Protein AF-A0A9W9KS78-F1 (afdb_monomer_lite)

Sequence (116 aa):
MSEMPSSPCTHSSIRYTSSSHARAVGFKRPGKPERLTAANTKGASSREKPSLDDSPMIFPPPLIIPNDDLAIDPEYPTQSFQEWLDEEERNPVTEKRRNVYVVPPPLFDDQVSFME

Foldseek 3Di:
DDDPDPPPDPDPDDDLAEEPLCVVLPADDDDPVVLLVLADEDPPPVPDSPPPPPPSVVVGDDHDDPPDPCSVPVPPDDHGPHNVQPDPPDDHCDPVNPDDDDDPPDDDDPPPPDDD

Radius of gyration: 19.13 Å; chains: 1; bounding box: 44×37×42 Å

Organism: NCBI:txid116970

InterPro domains:
  IPR012962 Peptidase M54, archaemetzincin [PTHR15910] (24-111)

Secondary structure (DSSP, 8-state):
------PPP--S----SPPHHHHHTT--PPPHHHHHHHTPPTT--TT--------TTTSPPP---TTSHHHH-TTPPPPPHHHHHS-TTSPP--STT-PPP-PPPPPPPTT-----

Structure (mmCIF, N/CA/C/O backbone):
data_AF-A0A9W9KS78-F1
#
_entry.id   AF-A0A9W9KS78-F1
#
loop_
_atom_site.group_PDB
_atom_site.id
_atom_site.type_symbol
_atom_site.label_atom_id
_atom_site.label_alt_id
_atom_site.label_comp_id
_atom_site.label_asym_id
_atom_site.label_entity_id
_atom_site.label_seq_id
_atom_site.pdbx_PDB_ins_code
_atom_site.Cartn_x
_atom_site.Cartn_y
_atom_site.Cartn_z
_atom_site.occupancy
_atom_site.B_iso_or_equiv
_atom_site.auth_seq_id
_atom_site.auth_comp_id
_atom_site.auth_asym_id
_atom_site.auth_atom_id
_atom_site.pdbx_PDB_model_num
ATOM 1 N N . MET A 1 1 ? -29.267 -25.391 -2.927 1.00 42.53 1 MET A N 1
ATOM 2 C CA . MET A 1 1 ? -28.572 -24.096 -3.044 1.00 42.53 1 MET A CA 1
ATOM 3 C C . MET A 1 1 ? -27.295 -24.400 -3.792 1.00 42.53 1 MET A C 1
ATOM 5 O O . MET A 1 1 ? -26.432 -25.049 -3.221 1.00 42.53 1 MET A O 1
ATOM 9 N N . SER A 1 2 ? -27.275 -24.138 -5.095 1.00 43.94 2 SER A N 1
ATOM 10 C CA . SER A 1 2 ? -26.205 -24.611 -5.974 1.00 43.94 2 SER A CA 1
ATOM 11 C C . SER A 1 2 ? -25.117 -23.548 -6.038 1.00 43.94 2 SER A C 1
ATOM 13 O O . SER A 1 2 ? -25.360 -22.453 -6.532 1.00 43.94 2 SER A O 1
ATOM 15 N N . GLU A 1 3 ? -23.943 -23.860 -5.496 1.00 48.69 3 GLU A N 1
ATOM 16 C CA . GLU A 1 3 ? -22.721 -23.084 -5.700 1.00 48.69 3 GLU A CA 1
ATOM 17 C C . GLU A 1 3 ? -22.458 -23.001 -7.210 1.00 48.69 3 GLU A C 1
ATOM 19 O O . GLU A 1 3 ? -22.298 -24.034 -7.863 1.00 48.69 3 GLU A O 1
ATOM 24 N N . MET A 1 4 ? -22.446 -21.800 -7.796 1.00 54.69 4 MET A N 1
ATOM 25 C CA . MET A 1 4 ? -21.918 -21.653 -9.151 1.00 54.69 4 MET A CA 1
ATOM 26 C C . MET A 1 4 ? -20.402 -21.851 -9.075 1.00 54.69 4 MET A C 1
ATOM 28 O O . MET A 1 4 ? -19.732 -21.103 -8.359 1.00 54.69 4 MET A O 1
ATOM 32 N N . PRO A 1 5 ? -19.841 -22.866 -9.753 1.00 48.31 5 PRO A N 1
ATOM 33 C CA . PRO A 1 5 ? -18.423 -23.151 -9.650 1.00 48.31 5 PRO A CA 1
ATOM 34 C C . PRO A 1 5 ? -17.648 -21.991 -10.272 1.00 48.31 5 PRO A C 1
ATOM 36 O O . PRO A 1 5 ? -17.715 -21.770 -11.481 1.00 48.31 5 PRO A O 1
ATOM 39 N N . SER A 1 6 ? -16.884 -21.256 -9.460 1.00 64.75 6 SER A N 1
ATOM 40 C CA . SER A 1 6 ? -15.852 -20.376 -9.996 1.00 64.75 6 SER A CA 1
ATOM 41 C C . SER A 1 6 ? -14.900 -21.261 -10.794 1.00 64.75 6 SER A C 1
ATOM 43 O O . SER A 1 6 ? -14.245 -22.131 -10.211 1.00 64.75 6 SER A O 1
ATOM 45 N N . SER A 1 7 ? -14.843 -21.098 -12.117 1.00 70.69 7 SER A N 1
ATOM 46 C CA . SER A 1 7 ? -13.853 -21.812 -12.919 1.00 70.69 7 SER A CA 1
ATOM 47 C C . SER A 1 7 ? -12.474 -21.473 -12.347 1.00 70.69 7 SER A C 1
ATOM 49 O O . SER A 1 7 ? -12.132 -20.285 -12.300 1.00 70.69 7 SER A O 1
ATOM 51 N N . PRO A 1 8 ? -11.701 -22.461 -11.861 1.00 72.31 8 PRO A N 1
ATOM 52 C CA . PRO A 1 8 ? -10.400 -22.178 -11.286 1.00 72.31 8 PRO A CA 1
ATOM 53 C C . PRO A 1 8 ? -9.557 -21.505 -12.362 1.00 72.31 8 PRO A C 1
ATOM 55 O O . PRO A 1 8 ? -9.544 -21.941 -13.517 1.00 72.31 8 PRO A O 1
ATOM 58 N N . CYS A 1 9 ? -8.881 -20.415 -12.006 1.00 69.50 9 CYS A N 1
ATOM 59 C CA . CYS A 1 9 ? -8.016 -19.744 -12.961 1.00 69.50 9 CYS A CA 1
ATOM 60 C C . CYS A 1 9 ? -6.976 -20.762 -13.470 1.00 69.50 9 CYS A C 1
ATOM 62 O O . CYS A 1 9 ? -6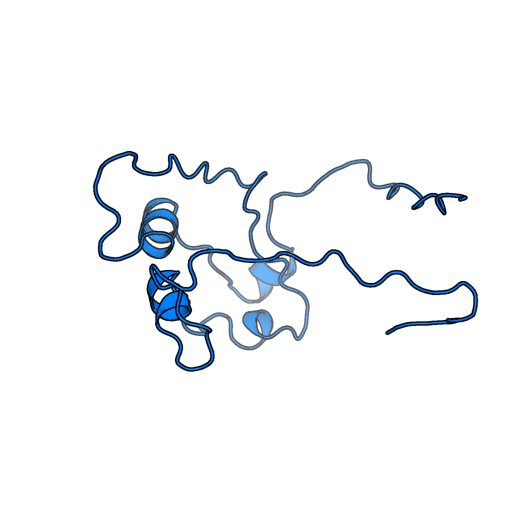.349 -21.462 -12.676 1.00 69.50 9 CYS A O 1
ATOM 64 N N . THR A 1 10 ? -6.797 -20.881 -14.787 1.00 82.69 10 THR A N 1
ATOM 65 C CA . THR A 1 10 ? -5.936 -21.912 -15.403 1.00 82.69 10 THR A CA 1
ATOM 66 C C . THR A 1 10 ? -4.445 -21.574 -15.319 1.00 82.69 10 THR A C 1
ATOM 68 O O . THR A 1 10 ? -3.625 -22.119 -16.058 1.00 82.69 10 THR A O 1
ATOM 71 N N . HIS A 1 11 ? -4.076 -20.631 -14.456 1.00 83.00 11 HIS A N 1
ATOM 72 C CA . HIS A 1 11 ? -2.704 -20.191 -14.294 1.00 83.00 11 HIS A CA 1
ATOM 73 C C . HIS A 1 11 ? -1.921 -21.261 -13.531 1.00 83.00 11 HIS A C 1
ATOM 75 O O . HIS A 1 11 ? -2.214 -21.565 -12.379 1.00 83.00 11 HIS A O 1
ATOM 81 N N . SER A 1 12 ? -0.884 -21.809 -14.161 1.00 85.69 12 SER A N 1
ATOM 82 C CA . SER A 1 12 ? -0.002 -22.813 -13.554 1.00 85.69 12 SER A CA 1
ATOM 83 C C . SER A 1 12 ? 1.020 -22.220 -12.577 1.00 85.69 12 SER A C 1
ATOM 85 O O . SER A 1 12 ? 1.788 -22.956 -11.962 1.00 85.69 12 SER A O 1
ATOM 87 N N . SER A 1 13 ? 1.082 -20.891 -12.467 1.00 82.38 13 SER A N 1
ATOM 88 C CA . SER A 1 13 ? 2.063 -20.180 -11.649 1.00 82.38 13 SER A CA 1
ATOM 89 C C . SER A 1 13 ? 1.444 -18.967 -10.971 1.00 82.38 13 SER A C 1
ATOM 91 O O . SER A 1 13 ? 0.802 -18.151 -11.635 1.00 82.38 13 SER A O 1
ATOM 93 N N . ILE A 1 14 ? 1.729 -18.803 -9.682 1.00 82.31 14 ILE A N 1
ATOM 94 C CA . ILE A 1 14 ? 1.413 -17.596 -8.916 1.00 82.31 14 ILE A CA 1
ATOM 95 C C . ILE A 1 14 ? 2.625 -16.657 -8.971 1.00 82.31 14 ILE A C 1
ATOM 97 O O . ILE A 1 14 ? 3.770 -17.109 -8.902 1.00 82.31 14 ILE A O 1
ATOM 101 N N . ARG A 1 15 ? 2.390 -15.347 -9.114 1.00 80.00 15 ARG A N 1
ATOM 102 C CA . ARG A 1 15 ? 3.446 -14.324 -9.118 1.00 80.00 15 ARG A CA 1
ATOM 103 C C . ARG A 1 15 ? 3.359 -13.464 -7.864 1.00 80.00 15 ARG A C 1
ATOM 105 O O . ARG A 1 15 ? 2.318 -12.890 -7.580 1.00 80.00 15 ARG A O 1
ATOM 112 N N . TYR A 1 16 ? 4.489 -13.338 -7.175 1.00 84.56 16 TYR A N 1
ATOM 113 C CA . TYR A 1 16 ? 4.654 -12.509 -5.972 1.00 84.56 16 TYR A CA 1
ATOM 114 C C . TYR A 1 16 ? 5.569 -11.299 -6.214 1.00 84.56 16 TYR A C 1
ATOM 116 O O . TYR A 1 16 ? 6.027 -10.636 -5.285 1.00 84.56 16 TYR A O 1
ATOM 124 N N . THR A 1 17 ? 5.889 -11.040 -7.481 1.00 82.38 17 THR A N 1
ATOM 125 C CA . THR A 1 17 ? 6.683 -9.899 -7.938 1.00 82.38 17 THR A CA 1
ATOM 126 C C . THR A 1 17 ? 5.761 -8.845 -8.533 1.00 82.38 17 THR A C 1
ATOM 128 O O . THR A 1 17 ? 4.667 -9.171 -8.987 1.00 82.38 17 THR A O 1
ATOM 131 N N . SER A 1 18 ? 6.213 -7.590 -8.578 1.00 84.88 18 SER A N 1
ATOM 132 C CA . SER A 1 18 ? 5.432 -6.525 -9.215 1.00 84.88 18 SER A CA 1
ATOM 133 C C . SER A 1 18 ? 5.306 -6.767 -10.725 1.00 84.88 18 SER A C 1
ATOM 135 O O . SER A 1 18 ? 5.950 -7.663 -11.288 1.00 84.88 18 SER A O 1
ATOM 137 N N . SER A 1 19 ? 4.460 -5.978 -11.382 1.00 88.19 19 SER A N 1
ATOM 138 C CA . SER A 1 19 ? 4.270 -6.050 -12.827 1.00 88.19 19 SER A CA 1
ATOM 139 C C . SER A 1 19 ? 5.550 -5.665 -13.581 1.00 88.19 19 SER A C 1
ATOM 141 O O . SER A 1 19 ? 6.440 -4.986 -13.064 1.00 88.19 19 SER A O 1
ATOM 143 N N . SER A 1 20 ? 5.639 -6.045 -14.856 1.00 88.06 20 SER A N 1
ATOM 144 C CA . SER A 1 20 ? 6.698 -5.541 -15.740 1.00 88.06 20 SER A CA 1
ATOM 145 C C . SER A 1 20 ? 6.617 -4.025 -15.935 1.00 88.06 20 SER A C 1
ATOM 147 O O . SER A 1 20 ? 7.644 -3.382 -16.147 1.00 88.06 20 SER A O 1
ATOM 149 N N . HIS A 1 21 ? 5.411 -3.456 -15.849 1.00 91.19 21 HIS A N 1
ATOM 150 C CA . HIS A 1 21 ? 5.177 -2.027 -16.016 1.00 91.19 21 HIS A CA 1
ATOM 151 C C . HIS A 1 21 ? 5.720 -1.208 -14.839 1.00 91.19 21 HI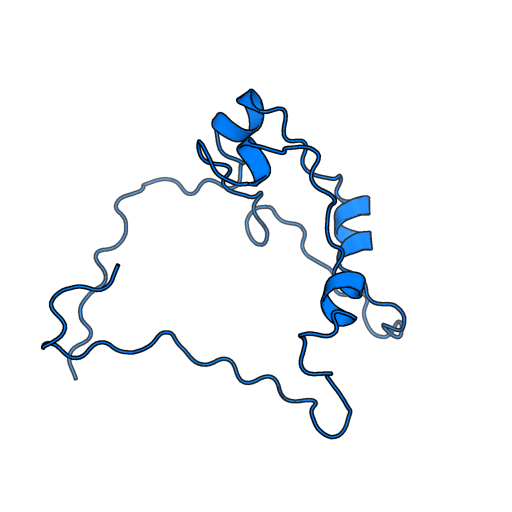S A C 1
ATOM 153 O O . HIS A 1 21 ? 6.297 -0.152 -15.072 1.00 91.19 21 HIS A O 1
ATOM 159 N N . ALA A 1 22 ? 5.681 -1.744 -13.613 1.00 89.12 22 ALA A N 1
ATOM 160 C CA . ALA A 1 22 ? 6.286 -1.118 -12.434 1.00 89.12 22 ALA A CA 1
ATOM 161 C C . ALA A 1 22 ? 7.757 -0.729 -12.664 1.00 89.12 22 ALA A C 1
ATOM 163 O O . ALA A 1 22 ? 8.206 0.341 -12.263 1.00 89.12 22 ALA A O 1
ATOM 164 N N . ARG A 1 23 ? 8.512 -1.579 -13.374 1.00 85.44 23 ARG A N 1
ATOM 165 C CA . ARG A 1 23 ? 9.905 -1.291 -13.738 1.00 85.44 23 ARG A CA 1
ATOM 166 C C . ARG A 1 23 ? 10.021 -0.163 -14.767 1.00 85.44 23 ARG A C 1
ATOM 168 O O . ARG A 1 23 ? 10.984 0.592 -14.705 1.00 85.44 23 ARG A O 1
ATOM 175 N N . ALA A 1 24 ? 9.085 -0.075 -15.712 1.00 89.69 24 ALA A N 1
ATOM 176 C CA . ALA A 1 24 ? 9.091 0.942 -16.762 1.00 89.69 24 ALA A CA 1
ATOM 177 C C . ALA A 1 24 ? 8.823 2.346 -16.203 1.00 89.69 24 ALA A C 1
ATOM 179 O O . ALA A 1 24 ? 9.462 3.297 -16.637 1.00 89.69 24 ALA A O 1
ATOM 180 N N . VAL A 1 25 ? 7.940 2.449 -15.207 1.00 90.81 25 VAL A N 1
ATOM 181 C CA . VAL A 1 25 ? 7.599 3.716 -14.534 1.00 90.81 25 VAL A CA 1
ATOM 182 C C . VAL A 1 25 ? 8.530 4.046 -13.362 1.00 90.81 25 VAL A C 1
ATOM 184 O O . VAL A 1 25 ? 8.371 5.060 -12.701 1.00 90.81 25 VAL A O 1
ATOM 187 N N . GLY A 1 26 ? 9.530 3.204 -13.088 1.00 88.06 26 GLY A N 1
ATOM 188 C CA . GLY A 1 26 ? 10.531 3.475 -12.055 1.00 88.06 26 GLY A CA 1
ATOM 189 C C . GLY A 1 26 ? 10.050 3.267 -10.616 1.00 88.06 26 GLY A C 1
ATOM 190 O O . GLY A 1 26 ? 10.733 3.715 -9.694 1.00 88.06 26 GLY A O 1
ATOM 191 N N . PHE A 1 27 ? 8.941 2.551 -10.404 1.00 87.06 27 PHE A N 1
ATOM 192 C CA . PHE A 1 27 ? 8.447 2.229 -9.066 1.00 87.06 27 PHE A CA 1
ATOM 193 C C . PHE A 1 27 ? 9.503 1.483 -8.243 1.00 87.06 27 PHE A C 1
ATOM 195 O O . PHE A 1 27 ? 10.098 0.491 -8.685 1.00 87.06 27 PHE A O 1
ATOM 202 N N . LYS A 1 28 ? 9.689 1.927 -6.998 1.00 85.75 28 LYS A N 1
ATOM 203 C CA . LYS A 1 28 ? 10.583 1.299 -6.024 1.00 85.75 28 LYS A CA 1
ATOM 204 C C . LYS A 1 28 ? 9.774 0.862 -4.817 1.00 85.75 28 LYS A C 1
ATOM 206 O O . LYS A 1 28 ? 9.219 1.683 -4.098 1.00 85.75 28 LYS A O 1
ATOM 211 N N . ARG A 1 29 ? 9.749 -0.446 -4.556 1.00 82.44 29 ARG A N 1
ATOM 212 C CA . ARG A 1 29 ? 9.136 -0.965 -3.331 1.00 82.44 29 ARG A CA 1
ATOM 213 C C . ARG A 1 29 ? 9.972 -0.510 -2.120 1.00 82.44 29 ARG A C 1
ATOM 215 O O . ARG A 1 29 ? 11.173 -0.798 -2.121 1.00 82.44 29 ARG A O 1
ATOM 222 N N . PRO A 1 30 ? 9.357 0.093 -1.082 1.00 86.19 30 PRO A N 1
ATOM 223 C CA . PRO A 1 30 ? 10.041 0.425 0.168 1.00 86.19 30 PRO A CA 1
ATOM 224 C C . PRO A 1 30 ? 10.732 -0.795 0.775 1.00 86.19 30 PRO A C 1
ATOM 226 O O . PRO A 1 30 ? 10.257 -1.920 0.604 1.00 86.19 30 PRO A O 1
ATOM 229 N N . GLY A 1 31 ? 11.833 -0.607 1.495 1.00 86.00 31 GLY A N 1
ATOM 230 C CA . GLY A 1 31 ? 12.575 -1.690 2.140 1.00 86.00 31 GLY A CA 1
ATOM 231 C C . GLY A 1 31 ? 11.769 -2.395 3.237 1.00 86.00 31 GLY A C 1
ATOM 232 O O . GLY A 1 31 ? 10.803 -1.856 3.769 1.00 86.00 31 GLY A O 1
ATOM 233 N N . LYS A 1 32 ? 12.175 -3.611 3.630 1.00 84.19 32 LYS A N 1
ATOM 234 C CA . LYS A 1 32 ? 11.519 -4.344 4.735 1.00 84.19 32 LYS A CA 1
ATOM 235 C C . LYS A 1 32 ? 11.400 -3.509 6.029 1.00 84.19 32 LYS A C 1
ATOM 237 O O . LYS A 1 32 ? 10.306 -3.466 6.584 1.00 84.19 32 LYS A O 1
ATOM 242 N N . PRO A 1 33 ? 12.451 -2.810 6.508 1.00 85.19 33 PRO A N 1
ATOM 243 C CA . PRO A 1 33 ? 12.343 -1.984 7.714 1.00 85.19 33 PRO A CA 1
ATOM 244 C C . PRO A 1 33 ? 11.340 -0.833 7.580 1.00 85.19 33 PRO A C 1
ATOM 246 O O . PRO A 1 33 ? 10.602 -0.554 8.522 1.00 85.19 33 PRO A O 1
ATOM 249 N N . GLU A 1 34 ? 11.280 -0.196 6.410 1.00 86.31 34 GLU A N 1
ATOM 250 C CA . GLU A 1 34 ? 10.338 0.892 6.121 1.00 86.31 34 GLU A CA 1
ATOM 251 C C . GLU A 1 34 ? 8.900 0.376 6.131 1.00 86.31 34 GLU A C 1
ATOM 253 O O . GLU A 1 34 ? 8.056 0.948 6.813 1.00 86.31 34 GLU A O 1
ATOM 258 N N . ARG A 1 35 ? 8.635 -0.765 5.476 1.00 85.56 35 ARG A N 1
ATOM 259 C CA . ARG A 1 35 ? 7.306 -1.399 5.477 1.00 85.56 35 ARG A CA 1
ATOM 260 C C . ARG A 1 35 ? 6.853 -1.794 6.880 1.00 85.56 35 ARG A C 1
ATOM 262 O O . ARG A 1 35 ? 5.718 -1.524 7.255 1.00 85.56 35 ARG A O 1
ATOM 269 N N . LEU A 1 36 ? 7.746 -2.394 7.669 1.00 84.50 36 LEU A N 1
ATOM 270 C CA . LEU A 1 36 ? 7.452 -2.736 9.062 1.00 84.50 36 LEU A CA 1
ATOM 271 C C . LEU A 1 36 ? 7.158 -1.486 9.894 1.00 84.50 36 LEU A C 1
ATOM 273 O O . LEU A 1 36 ? 6.261 -1.506 10.728 1.00 84.50 36 LEU A O 1
ATOM 277 N N . THR A 1 37 ? 7.890 -0.396 9.665 1.00 85.94 37 THR A N 1
ATOM 278 C CA . THR A 1 37 ? 7.671 0.876 10.365 1.00 85.94 37 THR A CA 1
ATOM 279 C C . THR A 1 37 ? 6.327 1.491 9.982 1.00 85.94 37 THR A C 1
ATOM 281 O O . THR A 1 37 ? 5.566 1.860 10.871 1.00 85.94 37 THR A O 1
ATOM 284 N N . ALA A 1 38 ? 6.000 1.525 8.688 1.00 87.19 38 ALA A N 1
ATOM 285 C CA . ALA A 1 38 ? 4.744 2.060 8.167 1.00 87.19 38 ALA A CA 1
ATOM 286 C C . ALA A 1 38 ? 3.506 1.274 8.632 1.00 87.19 38 ALA A C 1
ATOM 288 O O . ALA A 1 38 ? 2.430 1.852 8.741 1.00 87.19 38 ALA A O 1
ATOM 289 N N . ALA A 1 39 ? 3.647 -0.023 8.923 1.00 84.50 39 ALA A N 1
ATOM 290 C CA . ALA A 1 39 ? 2.560 -0.872 9.413 1.00 84.50 39 ALA A CA 1
ATOM 291 C C . ALA A 1 39 ? 2.286 -0.743 10.925 1.00 84.50 39 ALA A C 1
ATOM 293 O O . ALA A 1 39 ? 1.300 -1.290 11.416 1.00 84.50 39 ALA A O 1
ATOM 294 N N . ASN A 1 40 ? 3.148 -0.061 11.686 1.00 82.56 40 ASN A N 1
ATOM 295 C CA . ASN A 1 40 ? 2.966 0.104 13.128 1.00 82.56 40 ASN A CA 1
ATOM 296 C C . ASN A 1 40 ? 2.095 1.325 13.462 1.00 82.56 40 ASN A C 1
ATOM 298 O O . ASN A 1 40 ? 2.177 2.359 12.805 1.00 82.56 40 ASN A O 1
ATOM 302 N N . THR A 1 41 ? 1.328 1.233 14.552 1.00 76.31 41 THR A N 1
ATOM 303 C CA . THR A 1 41 ? 0.605 2.366 15.151 1.00 76.31 41 THR A CA 1
ATOM 304 C C . THR A 1 41 ? 1.317 2.917 16.378 1.00 76.31 41 THR A C 1
ATOM 306 O O . THR A 1 41 ? 1.989 2.202 17.132 1.00 76.31 41 THR A O 1
ATOM 309 N N . LYS A 1 42 ? 1.127 4.213 16.627 1.00 68.81 42 LYS A N 1
ATOM 310 C CA . LYS A 1 42 ? 1.541 4.867 17.868 1.00 68.81 42 L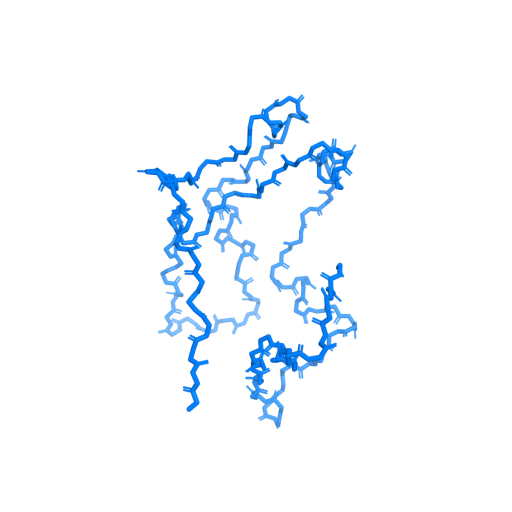YS A CA 1
ATOM 311 C C . LYS A 1 42 ? 0.660 4.331 19.001 1.00 68.81 42 LYS A C 1
ATOM 313 O O . LYS A 1 42 ? -0.550 4.505 18.989 1.00 68.81 42 LYS A O 1
ATOM 318 N N . GLY A 1 43 ? 1.267 3.665 19.984 1.00 57.91 43 GLY A N 1
ATOM 319 C CA . GLY A 1 43 ? 0.548 3.130 21.148 1.00 57.91 43 GLY A CA 1
ATOM 320 C C . GLY A 1 43 ? 0.222 1.637 21.092 1.00 57.91 43 GLY A C 1
ATOM 321 O O . GLY A 1 43 ? -0.415 1.140 22.021 1.00 57.91 43 GLY A O 1
ATOM 322 N N . ALA A 1 44 ? 0.706 0.899 20.083 1.00 58.41 44 ALA A N 1
ATOM 323 C CA . ALA A 1 44 ? 0.760 -0.559 20.145 1.00 58.41 44 ALA A CA 1
ATOM 324 C C . ALA A 1 44 ? 1.615 -0.976 21.355 1.00 58.41 44 ALA A C 1
ATOM 326 O O . ALA A 1 44 ? 2.845 -1.025 21.299 1.00 58.41 44 ALA A O 1
ATOM 327 N N . SER A 1 45 ? 0.959 -1.194 22.500 1.00 50.75 45 SER A N 1
ATOM 328 C CA . SER A 1 45 ? 1.626 -1.665 23.707 1.00 50.75 45 SER A CA 1
ATOM 329 C C . SER A 1 45 ? 2.320 -2.981 23.369 1.00 50.75 45 SER A C 1
ATOM 331 O O . SER A 1 45 ? 1.741 -3.844 22.716 1.00 50.75 45 SER A O 1
ATOM 333 N N . SER A 1 46 ? 3.573 -3.090 23.795 1.00 52.69 46 SER A N 1
ATOM 334 C CA . SER A 1 46 ? 4.574 -4.124 23.514 1.00 52.69 46 SER A CA 1
ATOM 335 C C . SER A 1 46 ? 4.170 -5.592 23.786 1.00 52.69 46 SER A C 1
ATOM 337 O O . SER A 1 46 ? 5.054 -6.431 23.954 1.00 52.69 46 SER A O 1
ATOM 339 N N . ARG A 1 47 ? 2.887 -5.951 23.890 1.00 49.50 47 ARG A N 1
ATOM 340 C CA . ARG A 1 47 ? 2.493 -7.288 24.337 1.00 49.50 47 ARG A CA 1
ATOM 341 C C . ARG A 1 47 ? 2.646 -8.386 23.300 1.00 49.50 47 ARG A C 1
ATOM 343 O O . ARG A 1 47 ? 2.801 -9.520 23.709 1.00 49.50 47 ARG A O 1
ATOM 350 N N . GLU A 1 48 ? 2.752 -8.038 22.028 1.00 51.12 48 GLU A N 1
ATOM 351 C CA . GLU A 1 48 ? 3.320 -8.871 20.973 1.00 51.12 48 GLU A CA 1
ATOM 352 C C . GLU A 1 48 ? 3.581 -7.916 19.811 1.00 51.12 48 GLU A C 1
ATOM 354 O O . GLU A 1 48 ? 2.647 -7.321 19.278 1.00 51.12 48 GLU A O 1
ATOM 359 N N . LYS A 1 49 ? 4.850 -7.693 19.438 1.00 53.91 49 LYS A N 1
ATOM 360 C CA . LYS A 1 49 ? 5.114 -7.110 18.117 1.00 53.91 49 LYS A CA 1
ATOM 361 C C . LYS A 1 49 ? 4.474 -8.097 17.149 1.00 53.91 49 LYS A C 1
ATOM 363 O O . LYS A 1 49 ? 4.914 -9.250 17.188 1.00 53.91 49 LYS A O 1
ATOM 368 N N . PRO A 1 50 ? 3.468 -7.723 16.339 1.00 53.66 50 PRO A N 1
ATOM 369 C CA . PRO A 1 50 ? 3.015 -8.636 15.313 1.00 53.66 50 PRO A CA 1
ATOM 370 C C . PRO A 1 50 ? 4.272 -8.998 14.533 1.00 53.66 50 PRO A C 1
ATOM 372 O O . PRO A 1 50 ? 4.989 -8.116 14.048 1.00 53.66 50 PRO A O 1
ATOM 375 N N . SER A 1 51 ? 4.624 -10.285 14.521 1.00 56.78 51 SER A N 1
ATOM 376 C CA . SER A 1 51 ? 5.616 -10.790 13.589 1.00 56.78 51 SER A CA 1
ATOM 377 C C . SER A 1 51 ? 4.955 -10.641 12.232 1.00 56.78 51 SER A C 1
ATOM 379 O O . SER A 1 51 ? 4.298 -11.559 11.750 1.00 56.78 51 SER A O 1
ATOM 381 N N . LEU A 1 52 ? 5.001 -9.424 11.692 1.00 62.41 52 LEU A N 1
ATOM 382 C CA . LEU A 1 52 ? 4.502 -9.123 10.373 1.00 62.41 52 LEU A CA 1
ATOM 383 C C . LEU A 1 52 ? 5.370 -9.958 9.448 1.00 62.41 52 LEU A C 1
ATOM 385 O O . LEU A 1 52 ? 6.539 -9.638 9.199 1.00 62.41 52 LEU A O 1
ATOM 389 N N . ASP A 1 53 ? 4.819 -11.097 9.045 1.00 68.00 53 ASP A N 1
ATOM 390 C CA . ASP A 1 53 ? 5.407 -11.937 8.030 1.00 68.00 53 ASP A CA 1
ATOM 391 C C . ASP A 1 53 ? 5.309 -11.160 6.721 1.00 68.00 53 ASP A C 1
ATOM 393 O O . ASP A 1 53 ? 4.324 -11.207 5.991 1.00 68.00 53 ASP A O 1
ATOM 397 N N . ASP A 1 54 ? 6.342 -10.362 6.470 1.00 69.31 54 ASP A N 1
ATOM 398 C CA . ASP A 1 54 ? 6.550 -9.563 5.265 1.00 69.31 54 ASP A CA 1
ATOM 399 C C . ASP A 1 54 ? 6.989 -10.459 4.090 1.00 69.31 54 ASP A C 1
ATOM 401 O O . ASP A 1 54 ? 7.898 -10.147 3.315 1.00 69.31 54 ASP A O 1
ATOM 405 N N . SER A 1 55 ? 6.359 -11.629 3.998 1.00 79.81 55 SER A N 1
ATOM 406 C CA . SER A 1 55 ? 6.467 -12.537 2.876 1.00 79.81 55 SER A CA 1
ATOM 407 C C . SER A 1 55 ? 5.716 -11.930 1.692 1.00 79.81 55 SER A C 1
ATOM 409 O O . SER A 1 55 ? 4.528 -11.616 1.813 1.00 79.81 55 SER A O 1
ATOM 411 N N . PRO A 1 56 ? 6.342 -11.821 0.508 1.00 78.38 56 PRO A N 1
ATOM 412 C CA . PRO A 1 56 ? 5.649 -11.438 -0.721 1.00 78.38 56 PRO A CA 1
ATOM 413 C C . PRO A 1 56 ? 4.463 -12.350 -1.070 1.00 78.38 56 PRO A C 1
ATOM 415 O O . PRO A 1 56 ? 3.626 -11.963 -1.878 1.00 78.38 56 PRO A O 1
ATOM 418 N N . MET A 1 57 ? 4.384 -13.547 -0.472 1.00 80.88 57 MET A N 1
ATOM 419 C CA . MET A 1 57 ? 3.232 -14.443 -0.611 1.00 80.88 57 MET A CA 1
ATOM 420 C C . MET A 1 57 ? 1.988 -13.955 0.127 1.00 80.88 57 MET A C 1
ATOM 422 O O . MET A 1 57 ? 0.880 -14.254 -0.303 1.00 80.88 57 MET A O 1
ATOM 426 N N . ILE A 1 58 ? 2.180 -13.218 1.221 1.00 79.56 58 ILE A N 1
ATOM 427 C CA . ILE A 1 58 ? 1.106 -12.686 2.062 1.00 79.56 58 ILE A CA 1
ATOM 428 C C . ILE A 1 58 ? 0.830 -11.228 1.683 1.00 79.56 58 ILE A C 1
ATOM 430 O O . ILE A 1 58 ? -0.323 -10.831 1.547 1.00 79.56 58 ILE A O 1
ATOM 434 N N . PHE A 1 59 ? 1.890 -10.447 1.446 1.00 80.00 59 PHE A N 1
ATOM 435 C CA . PHE A 1 59 ? 1.816 -9.025 1.105 1.00 80.00 59 PHE A CA 1
ATOM 436 C C . PHE A 1 59 ? 2.597 -8.717 -0.183 1.00 80.00 59 PHE A C 1
ATOM 438 O O . PHE A 1 59 ? 3.694 -8.132 -0.130 1.00 80.00 59 PHE A O 1
ATOM 445 N N . PRO A 1 60 ? 2.072 -9.111 -1.357 1.00 85.25 60 PRO A N 1
ATOM 446 C CA . PRO A 1 60 ? 2.732 -8.854 -2.629 1.00 85.25 60 PRO A CA 1
ATOM 447 C C . PRO A 1 60 ? 2.879 -7.344 -2.905 1.00 85.25 60 PRO A C 1
ATOM 449 O O . PRO A 1 60 ? 2.194 -6.508 -2.312 1.00 85.25 60 PRO A O 1
ATOM 452 N N . PRO A 1 61 ? 3.817 -6.941 -3.775 1.00 84.56 61 PRO A N 1
ATOM 453 C CA . PRO A 1 61 ? 3.851 -5.583 -4.316 1.00 84.56 61 PRO A CA 1
ATOM 454 C C . PRO A 1 61 ? 2.604 -5.236 -5.124 1.00 84.56 61 PRO A C 1
ATOM 456 O O . PRO A 1 61 ? 1.972 -6.142 -5.667 1.00 84.56 61 PRO A O 1
ATOM 459 N N . PRO A 1 62 ? 2.283 -3.931 -5.239 1.00 85.12 62 PRO A N 1
ATOM 460 C CA . PRO A 1 62 ? 1.171 -3.490 -6.062 1.00 85.12 62 PRO A CA 1
ATOM 461 C C . PRO A 1 62 ? 1.361 -3.963 -7.505 1.00 85.12 62 PRO A C 1
ATOM 463 O O . PRO A 1 62 ? 2.485 -4.026 -8.032 1.00 85.12 62 PRO A O 1
ATOM 466 N N . LEU A 1 63 ? 0.239 -4.313 -8.128 1.00 87.81 63 LEU A N 1
ATOM 467 C CA . LEU A 1 63 ? 0.175 -4.662 -9.535 1.00 87.81 63 LEU A CA 1
ATOM 468 C C . LEU A 1 63 ? 0.016 -3.373 -10.341 1.00 87.81 63 LEU A C 1
ATOM 470 O O . LEU A 1 63 ? -1.099 -2.983 -10.657 1.00 87.81 63 LEU A O 1
ATOM 474 N N . ILE A 1 64 ? 1.141 -2.727 -10.645 1.00 89.81 64 ILE A N 1
ATOM 475 C CA . ILE A 1 64 ? 1.126 -1.455 -11.371 1.00 89.81 64 ILE A CA 1
ATOM 476 C C . ILE A 1 64 ? 0.770 -1.714 -12.838 1.00 89.81 64 ILE A C 1
ATOM 478 O O . ILE A 1 64 ? 1.487 -2.446 -13.523 1.00 89.81 64 ILE A O 1
ATOM 482 N N . ILE A 1 65 ? -0.318 -1.159 -13.340 1.00 90.75 65 ILE A N 1
ATOM 483 C CA . ILE A 1 65 ? -0.791 -1.330 -14.717 1.00 90.75 65 ILE A CA 1
ATOM 484 C C . ILE A 1 65 ? -0.753 0.004 -15.472 1.00 90.75 65 ILE A C 1
ATOM 486 O O . ILE A 1 65 ? -0.710 1.063 -14.852 1.00 90.75 65 ILE A O 1
ATOM 490 N N . PRO A 1 66 ? -0.726 -0.012 -16.818 1.00 92.31 66 PRO A N 1
ATOM 491 C CA . PRO A 1 66 ? -0.724 1.223 -17.591 1.00 92.31 66 PRO A CA 1
ATOM 492 C C . PRO A 1 66 ? -1.907 2.124 -17.235 1.00 92.31 66 PRO A C 1
ATOM 494 O O . PRO A 1 66 ? -3.046 1.661 -17.211 1.00 92.31 66 PRO A O 1
ATOM 497 N N . ASN A 1 67 ? -1.617 3.410 -17.039 1.00 89.81 67 ASN A N 1
ATOM 498 C CA . ASN A 1 67 ? -2.573 4.452 -16.652 1.00 89.81 67 ASN A CA 1
ATOM 499 C C . ASN A 1 67 ? -3.195 4.296 -15.254 1.00 89.81 67 ASN A C 1
ATOM 501 O O . ASN A 1 67 ? -4.193 4.962 -14.990 1.00 89.81 67 ASN A O 1
ATOM 505 N N . ASP A 1 68 ? -2.653 3.450 -14.372 1.00 90.31 68 ASP A N 1
ATOM 506 C CA . ASP A 1 68 ? -3.012 3.553 -12.956 1.00 90.31 68 ASP A CA 1
ATOM 507 C C . ASP A 1 68 ? -2.322 4.751 -12.286 1.00 90.31 68 ASP A C 1
ATOM 509 O O . ASP A 1 68 ? -1.367 5.324 -12.820 1.00 90.31 68 ASP A O 1
ATOM 513 N N . ASP A 1 69 ? -2.806 5.126 -11.105 1.00 89.25 69 ASP A N 1
ATOM 514 C CA . ASP A 1 69 ? -2.310 6.300 -10.385 1.00 89.25 69 ASP A CA 1
ATOM 515 C C . ASP A 1 69 ? -0.813 6.199 -10.053 1.00 89.25 69 ASP A C 1
ATOM 517 O O . ASP A 1 69 ? -0.092 7.184 -10.176 1.00 89.25 69 ASP A O 1
ATOM 521 N N . LEU A 1 70 ? -0.315 5.005 -9.707 1.00 87.19 70 LEU A N 1
ATOM 522 C CA . LEU A 1 70 ? 1.100 4.773 -9.380 1.00 87.19 70 LEU A CA 1
ATOM 523 C C . LEU A 1 70 ? 2.004 4.702 -10.622 1.00 87.19 70 LEU A C 1
ATOM 525 O O . LEU A 1 70 ? 3.225 4.813 -10.512 1.00 87.19 70 LEU A O 1
ATOM 529 N N . ALA A 1 71 ? 1.433 4.477 -11.801 1.00 91.38 71 ALA A N 1
ATOM 530 C CA . ALA A 1 71 ? 2.101 4.528 -13.088 1.00 91.38 71 ALA A CA 1
ATOM 531 C C . ALA A 1 71 ? 2.193 5.967 -13.596 1.00 91.38 71 ALA A C 1
ATOM 533 O O . ALA A 1 71 ? 3.195 6.327 -14.214 1.00 91.38 71 ALA A O 1
ATOM 534 N N . ILE A 1 72 ? 1.155 6.769 -13.339 1.00 92.19 72 ILE A N 1
ATOM 535 C CA . ILE A 1 72 ? 1.092 8.190 -13.691 1.00 92.19 72 ILE A CA 1
ATOM 536 C C . ILE A 1 72 ? 1.971 9.017 -12.747 1.00 92.19 72 ILE A C 1
ATOM 538 O O . ILE A 1 72 ? 2.733 9.859 -13.222 1.00 92.19 72 ILE A O 1
ATOM 542 N N . ASP A 1 73 ? 1.901 8.750 -11.441 1.00 89.94 73 ASP A N 1
ATOM 543 C CA . ASP A 1 73 ? 2.710 9.400 -10.408 1.00 89.94 73 ASP A CA 1
ATOM 544 C C . ASP A 1 73 ? 3.420 8.365 -9.510 1.00 89.94 73 ASP A C 1
ATOM 546 O O . ASP A 1 73 ? 2.955 8.023 -8.418 1.00 89.94 73 ASP A O 1
ATOM 550 N N . PRO A 1 74 ? 4.586 7.855 -9.947 1.00 85.38 74 PRO A N 1
ATOM 551 C CA . PRO A 1 74 ? 5.377 6.900 -9.170 1.00 85.38 74 PRO A CA 1
ATOM 552 C C . PRO A 1 74 ? 5.950 7.471 -7.868 1.00 85.38 74 PRO A C 1
ATOM 554 O O . PRO A 1 74 ? 6.423 6.699 -7.029 1.00 85.38 74 PRO A O 1
ATOM 557 N N . GLU A 1 75 ? 5.966 8.799 -7.719 1.00 85.50 75 GLU A N 1
ATOM 558 C CA . GLU A 1 75 ? 6.480 9.504 -6.542 1.00 85.50 75 GLU A CA 1
ATOM 559 C C . GLU A 1 75 ? 5.358 9.956 -5.598 1.00 85.50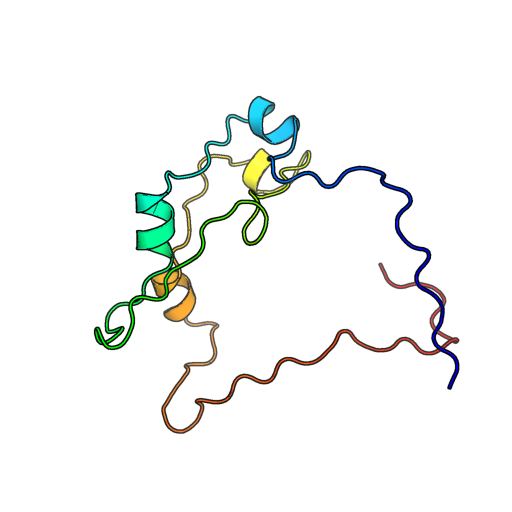 75 GLU A C 1
ATOM 561 O O . GLU A 1 75 ? 5.647 10.604 -4.586 1.00 85.50 75 GLU A O 1
ATOM 566 N N . TYR A 1 76 ? 4.101 9.581 -5.883 1.00 86.00 76 TYR A N 1
ATOM 567 C CA . TYR A 1 76 ? 2.962 9.904 -5.034 1.00 86.00 76 TYR A CA 1
ATOM 568 C C . TYR A 1 76 ? 3.252 9.508 -3.577 1.00 86.00 76 TYR A C 1
ATOM 570 O O . TYR A 1 76 ? 3.771 8.410 -3.322 1.00 86.00 76 TYR A O 1
ATOM 578 N N . PRO A 1 77 ? 2.956 10.384 -2.598 1.00 86.38 77 PRO A N 1
ATOM 579 C CA . PRO A 1 77 ? 3.322 10.144 -1.212 1.00 86.38 77 PRO A CA 1
ATOM 580 C C . PRO A 1 77 ? 2.742 8.826 -0.700 1.00 86.38 77 PRO A C 1
ATOM 582 O O . PRO A 1 77 ? 1.560 8.522 -0.854 1.00 86.38 77 PRO A O 1
ATOM 585 N N . THR A 1 78 ? 3.594 8.036 -0.052 1.00 86.25 78 THR A N 1
ATOM 586 C CA . THR A 1 78 ? 3.175 6.794 0.595 1.00 86.25 78 THR A CA 1
ATOM 587 C C . THR A 1 78 ? 2.329 7.094 1.824 1.00 86.25 78 THR A C 1
ATOM 589 O O . THR A 1 78 ? 2.682 7.978 2.599 1.00 86.25 78 THR A O 1
ATOM 592 N N . GLN A 1 79 ? 1.301 6.284 2.061 1.00 89.00 79 GLN A N 1
ATOM 593 C CA . GLN A 1 79 ? 0.500 6.331 3.278 1.00 89.00 79 GLN A CA 1
ATOM 594 C C . GLN A 1 79 ? 0.950 5.256 4.279 1.00 89.00 79 GLN A C 1
ATOM 596 O O . GLN A 1 79 ? 1.063 4.074 3.942 1.00 89.00 79 GLN A O 1
ATOM 601 N N . SER A 1 80 ? 1.183 5.655 5.527 1.00 90.06 80 SER A N 1
ATOM 602 C CA . SER A 1 80 ? 1.376 4.751 6.663 1.00 90.06 80 SER A CA 1
ATOM 603 C C . SER A 1 80 ? 0.043 4.310 7.272 1.00 90.06 80 SER A C 1
ATOM 605 O O . SER A 1 80 ? -0.980 4.982 7.150 1.00 90.06 80 SER A O 1
ATOM 607 N N . PHE A 1 81 ? 0.049 3.190 7.995 1.00 87.88 81 PHE A N 1
ATOM 608 C CA . PHE A 1 81 ? -1.145 2.697 8.681 1.00 87.88 81 PHE A CA 1
ATOM 609 C C . PHE A 1 81 ? -1.650 3.677 9.749 1.00 87.88 81 PHE A C 1
ATOM 611 O O . PHE A 1 81 ? -2.852 3.777 9.964 1.00 87.88 81 PHE A O 1
ATOM 618 N N . GLN A 1 82 ? -0.754 4.428 10.396 1.00 88.81 82 GLN A N 1
ATOM 619 C CA . GLN A 1 82 ? -1.159 5.465 11.343 1.00 88.81 82 GLN A CA 1
ATOM 620 C C . GLN A 1 82 ? -1.865 6.630 10.640 1.00 88.81 82 GLN A C 1
ATOM 622 O O . GLN A 1 82 ? -2.910 7.053 11.113 1.00 88.81 82 GLN A O 1
ATOM 627 N N . GLU A 1 83 ? -1.333 7.119 9.516 1.00 91.31 83 GLU A N 1
ATOM 628 C CA . GLU A 1 83 ? -1.992 8.180 8.735 1.00 91.31 83 GLU A CA 1
ATOM 629 C C . GLU A 1 83 ? -3.373 7.734 8.258 1.00 91.31 83 GLU A C 1
ATOM 631 O O . GLU A 1 83 ? -4.340 8.460 8.438 1.00 91.31 83 GLU A O 1
ATOM 636 N N . TRP A 1 84 ? -3.477 6.504 7.750 1.00 89.81 84 TRP A N 1
ATOM 637 C CA . TRP A 1 84 ? -4.747 5.876 7.387 1.00 89.81 84 TRP A CA 1
ATOM 638 C C . TRP A 1 84 ? -5.723 5.753 8.563 1.00 89.81 84 TRP A C 1
ATOM 640 O O . TRP A 1 84 ? -6.932 5.855 8.387 1.00 89.81 84 TRP A O 1
ATOM 650 N N . LEU A 1 85 ? -5.221 5.479 9.771 1.00 87.31 85 LEU A N 1
ATOM 651 C CA . LEU A 1 85 ? -6.048 5.339 10.971 1.00 87.31 85 LEU A CA 1
ATOM 652 C C . LEU A 1 85 ? -6.572 6.694 11.466 1.00 87.31 85 LEU A C 1
ATOM 654 O O . LEU A 1 85 ? -7.666 6.744 12.026 1.00 87.31 85 LEU A O 1
ATOM 658 N N . ASP A 1 86 ? -5.788 7.752 11.259 1.00 88.50 86 ASP A N 1
ATOM 659 C CA . ASP A 1 86 ? -6.075 9.121 11.692 1.00 88.50 86 ASP A CA 1
ATOM 660 C C . ASP A 1 86 ? -6.868 9.938 10.644 1.00 88.50 86 ASP A C 1
ATOM 662 O O . ASP A 1 86 ? -7.197 11.095 10.906 1.00 88.50 86 ASP A O 1
ATOM 666 N N . GLU A 1 87 ? -7.185 9.361 9.478 1.00 91.19 87 GLU A N 1
ATOM 667 C CA . GLU A 1 87 ? -8.039 9.968 8.442 1.00 91.19 87 GLU A CA 1
ATOM 668 C C . GLU A 1 87 ? -9.419 10.372 8.999 1.00 91.19 87 GLU A C 1
ATOM 670 O O . GLU A 1 87 ? -10.092 9.588 9.674 1.00 91.19 87 GLU A O 1
ATOM 675 N N . GLU A 1 88 ? -9.881 11.585 8.679 1.00 90.38 88 GLU A N 1
ATOM 676 C CA . GLU A 1 88 ? -11.148 12.137 9.189 1.00 90.38 88 GLU A CA 1
ATOM 677 C C . GLU A 1 88 ? -12.371 11.378 8.654 1.00 90.38 88 GLU A C 1
ATOM 679 O O . GLU A 1 88 ? -13.372 11.204 9.351 1.00 90.38 88 GLU A O 1
ATOM 684 N N . GLU A 1 89 ? -12.277 10.865 7.428 1.00 90.38 89 GLU A N 1
ATOM 685 C CA . GLU A 1 89 ? -13.321 10.092 6.762 1.00 90.38 89 GLU A CA 1
ATOM 686 C C . GLU A 1 89 ? -13.508 8.697 7.382 1.00 90.38 89 GLU A C 1
ATOM 688 O O . GLU A 1 89 ? -14.464 7.980 7.058 1.00 90.38 89 GLU A O 1
ATOM 693 N N . ARG A 1 90 ? -12.609 8.277 8.283 1.00 87.81 90 ARG A N 1
ATOM 694 C CA . ARG A 1 90 ? -12.680 6.973 8.937 1.00 87.81 90 ARG A CA 1
ATOM 695 C C . ARG A 1 90 ? -13.607 6.972 10.131 1.00 87.81 90 ARG A C 1
ATOM 697 O O . ARG A 1 90 ? -13.674 7.884 10.946 1.00 87.81 90 ARG A O 1
ATOM 704 N N . ASN A 1 91 ? -14.267 5.831 10.307 1.00 87.50 91 ASN A N 1
ATOM 705 C CA . ASN A 1 91 ? -14.964 5.543 11.549 1.00 87.50 91 ASN A CA 1
ATOM 706 C C . ASN A 1 91 ? -13.935 5.251 12.654 1.00 87.50 91 ASN A C 1
ATOM 708 O O . ASN A 1 91 ? -13.220 4.249 12.547 1.00 87.50 91 ASN A O 1
ATOM 712 N N . PRO A 1 92 ? -13.879 6.048 13.738 1.00 82.56 92 PRO A N 1
ATOM 713 C CA . PRO A 1 92 ? -12.892 5.846 14.787 1.00 82.56 92 PRO A CA 1
ATOM 714 C C . PRO A 1 92 ? -13.152 4.535 15.533 1.00 82.56 92 PRO A C 1
ATOM 716 O O . PRO A 1 92 ? -14.261 4.279 16.027 1.00 82.56 92 PRO A O 1
ATOM 719 N N . VAL A 1 93 ? -12.104 3.720 15.663 1.00 83.56 93 VAL A N 1
ATOM 720 C CA . VAL A 1 93 ? -12.124 2.506 16.484 1.00 83.56 93 VAL A CA 1
ATOM 721 C C . VAL A 1 93 ? -11.971 2.921 17.946 1.00 83.56 93 VAL A C 1
ATOM 723 O O . VAL A 1 93 ? -10.896 3.298 18.400 1.00 83.56 93 VAL A O 1
ATOM 726 N N . THR A 1 94 ? -13.071 2.876 18.694 1.00 86.31 94 THR A N 1
ATOM 727 C CA . THR A 1 94 ? -13.117 3.257 20.119 1.00 86.31 94 THR A CA 1
ATOM 728 C C . THR A 1 94 ? -13.459 2.048 20.981 1.00 86.31 94 THR A C 1
ATOM 730 O O . THR A 1 94 ? -13.979 1.059 20.476 1.00 86.31 94 THR A O 1
ATOM 733 N N . GLU A 1 95 ? -13.278 2.120 22.303 1.00 87.31 95 GLU A N 1
ATOM 734 C CA . GLU A 1 95 ? -13.667 1.019 23.206 1.00 87.31 95 GLU A CA 1
ATOM 735 C C . GLU A 1 95 ? -15.145 0.609 23.064 1.00 87.31 95 GLU A C 1
ATOM 737 O O . GLU A 1 95 ? -15.485 -0.579 23.144 1.00 87.31 95 GLU A O 1
ATOM 742 N N . LYS A 1 96 ? -16.019 1.596 22.807 1.00 90.69 96 LYS A N 1
ATOM 743 C CA . LYS A 1 96 ? -17.448 1.390 22.527 1.00 90.69 96 LYS A CA 1
ATOM 744 C C . LYS A 1 96 ? -17.712 0.872 21.107 1.00 90.69 96 LYS A C 1
ATOM 746 O O . LYS A 1 96 ? -18.699 0.174 20.909 1.00 90.69 96 LYS A O 1
ATOM 751 N N . ARG A 1 97 ? -16.859 1.198 20.129 1.00 84.56 97 ARG A N 1
ATOM 752 C CA . ARG A 1 97 ? -16.968 0.804 18.709 1.00 84.56 97 ARG A CA 1
ATOM 753 C C . ARG A 1 97 ? -15.738 0.008 18.258 1.00 84.56 97 ARG A C 1
ATOM 755 O O . ARG A 1 97 ? -15.079 0.363 17.288 1.00 84.56 97 ARG A O 1
ATOM 762 N N . ARG A 1 98 ? -15.414 -1.057 18.994 1.00 86.88 98 ARG A N 1
ATOM 763 C CA . ARG A 1 98 ? -14.207 -1.874 18.762 1.00 86.88 98 ARG A CA 1
ATOM 764 C C . ARG A 1 98 ? -14.388 -3.010 17.753 1.00 86.88 98 ARG A C 1
ATOM 766 O O . ARG A 1 98 ? -13.429 -3.701 17.436 1.00 86.88 98 ARG A O 1
ATOM 773 N N . ASN A 1 99 ? -15.620 -3.244 17.302 1.00 88.12 99 ASN A N 1
ATOM 774 C CA . ASN A 1 99 ? -15.947 -4.348 16.405 1.00 88.12 99 ASN A CA 1
ATOM 775 C C . ASN A 1 99 ? -15.968 -3.847 14.961 1.00 88.12 99 ASN A C 1
ATOM 777 O O . ASN A 1 99 ? -16.761 -2.966 14.627 1.00 88.12 99 ASN A O 1
ATOM 781 N N . VAL A 1 100 ? -15.126 -4.439 14.116 1.00 83.44 100 VAL A N 1
ATOM 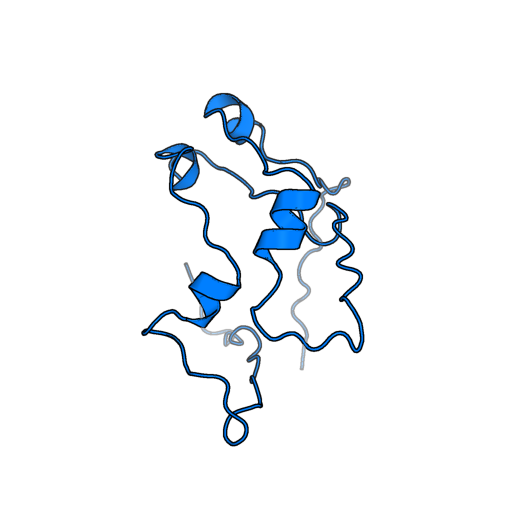782 C CA . VAL A 1 100 ? -15.138 -4.231 12.665 1.00 83.44 100 VAL A CA 1
ATOM 783 C C . VAL A 1 100 ? -15.929 -5.372 12.036 1.00 83.44 100 VAL A C 1
ATOM 785 O O . VAL A 1 100 ? -15.583 -6.538 12.211 1.00 83.44 100 VAL A O 1
ATOM 788 N N . TYR A 1 101 ? -17.003 -5.040 11.325 1.00 85.81 101 TYR A N 1
ATOM 789 C CA . TYR A 1 101 ? -17.801 -6.017 10.589 1.00 85.81 101 TYR A CA 1
ATOM 790 C C . TYR A 1 101 ? -17.300 -6.079 9.149 1.00 85.81 101 TYR A C 1
ATOM 792 O O . TYR A 1 101 ? -17.335 -5.078 8.438 1.00 85.81 101 TYR A O 1
ATOM 800 N N . VAL A 1 102 ? -16.836 -7.252 8.724 1.00 85.06 102 VAL A N 1
ATOM 801 C CA . VAL A 1 102 ? -16.477 -7.513 7.328 1.00 85.06 102 VAL A CA 1
ATOM 802 C C . VAL A 1 102 ? -17.677 -8.174 6.669 1.00 85.06 102 VAL A C 1
ATOM 804 O O . VAL A 1 102 ? -18.077 -9.271 7.058 1.00 85.06 102 VAL A O 1
ATOM 807 N N . VAL A 1 103 ? -18.281 -7.480 5.710 1.00 85.31 103 VAL A N 1
ATOM 808 C CA . VAL A 1 103 ? -19.404 -8.006 4.932 1.00 85.31 103 VAL A CA 1
ATOM 809 C C . VAL A 1 103 ? -18.822 -8.716 3.708 1.00 85.31 103 VAL A C 1
ATOM 811 O O . VAL A 1 103 ? -17.930 -8.153 3.068 1.00 85.31 103 VAL A O 1
ATOM 814 N N . PRO A 1 104 ? -19.258 -9.947 3.385 1.00 82.75 104 PRO A N 1
ATOM 815 C CA . PRO A 1 104 ? -18.825 -10.602 2.158 1.00 82.75 104 PRO A CA 1
ATOM 816 C C . PRO A 1 104 ? -19.260 -9.787 0.928 1.00 82.75 104 PRO A C 1
ATOM 818 O O . PRO A 1 104 ? -20.176 -8.963 1.031 1.00 82.75 104 PRO A O 1
ATOM 821 N N . PRO A 1 105 ? -18.642 -10.022 -0.243 1.00 79.62 105 PRO A N 1
ATOM 822 C CA . PRO A 1 105 ? -19.131 -9.467 -1.498 1.00 79.62 105 PRO A CA 1
ATOM 823 C C . PRO A 1 105 ? -20.639 -9.713 -1.668 1.00 79.62 105 PRO A C 1
ATOM 825 O O . PRO A 1 105 ? -21.139 -10.747 -1.205 1.00 79.62 105 PRO A O 1
ATOM 828 N N . PRO A 1 106 ? -21.373 -8.787 -2.310 1.00 77.81 106 PRO A N 1
ATOM 829 C CA . PRO A 1 106 ? -22.794 -8.979 -2.555 1.00 77.81 106 PRO A CA 1
ATOM 830 C C . PRO A 1 106 ? -23.018 -10.260 -3.363 1.00 77.81 106 PRO A C 1
ATOM 832 O O . PRO A 1 106 ? -22.270 -10.568 -4.291 1.00 77.81 106 PRO A O 1
ATOM 835 N N . LEU A 1 107 ? -24.057 -11.007 -2.997 1.00 75.31 107 LEU A N 1
ATOM 836 C CA . LEU A 1 107 ? -24.529 -12.123 -3.806 1.00 75.31 107 LEU A CA 1
ATOM 837 C C . LEU A 1 107 ? -25.395 -11.557 -4.930 1.00 75.31 107 LEU A C 1
ATOM 839 O O . LEU A 1 107 ? -26.322 -10.787 -4.669 1.00 75.31 107 LEU A O 1
ATOM 843 N N . PHE A 1 108 ? -25.087 -11.933 -6.165 1.00 74.19 108 PHE A N 1
ATOM 844 C CA . PHE A 1 108 ? -25.910 -11.588 -7.317 1.00 74.19 108 PHE A CA 1
ATOM 845 C C . PHE A 1 108 ? -27.067 -12.566 -7.434 1.00 74.19 108 PHE A C 1
ATOM 847 O O . PHE A 1 108 ? -26.891 -13.772 -7.262 1.00 74.19 108 PHE A O 1
ATOM 854 N N . ASP A 1 109 ? -28.247 -12.026 -7.717 1.00 76.25 109 ASP A N 1
ATOM 855 C CA . ASP A 1 109 ? -29.372 -12.826 -8.181 1.00 76.25 1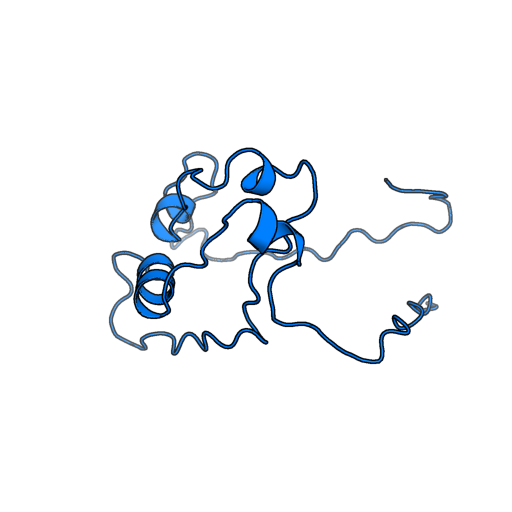09 ASP A CA 1
ATOM 856 C C . ASP A 1 109 ? -29.095 -13.276 -9.626 1.00 76.25 109 ASP A C 1
ATOM 858 O O . ASP A 1 109 ? -28.465 -12.545 -10.396 1.00 76.25 109 ASP A O 1
ATOM 862 N N . ASP A 1 110 ? -29.608 -14.445 -10.008 1.00 73.25 110 ASP A N 1
ATOM 863 C CA . ASP A 1 110 ? -29.541 -14.999 -11.365 1.00 73.25 110 ASP A CA 1
ATOM 864 C C . ASP A 1 110 ? -30.128 -14.043 -12.428 1.00 73.25 110 ASP A C 1
ATOM 866 O O . ASP A 1 110 ? -29.887 -14.208 -13.624 1.00 73.25 110 ASP A O 1
ATOM 870 N N . GLN A 1 111 ? -30.908 -13.039 -12.011 1.00 74.38 111 GLN A N 1
ATOM 871 C CA . GLN A 1 111 ? -31.459 -11.995 -12.882 1.00 74.38 111 GLN A CA 1
ATOM 872 C C . GLN A 1 111 ? -30.485 -10.847 -13.206 1.00 74.38 111 GLN A C 1
ATOM 874 O O . GLN A 1 111 ? -30.801 -10.001 -14.046 1.00 74.38 111 GLN A O 1
ATOM 879 N N . VAL A 1 112 ? -29.316 -10.771 -12.562 1.00 74.06 112 VAL A N 1
ATOM 880 C CA . VAL A 1 112 ? -28.323 -9.720 -12.830 1.00 74.06 112 VAL A CA 1
ATOM 881 C C . VAL A 1 112 ? -27.386 -10.191 -13.938 1.00 74.06 112 VAL A C 1
ATOM 883 O O . VAL A 1 112 ? -26.451 -10.952 -13.712 1.00 74.06 112 VAL A O 1
ATOM 886 N N . SER A 1 113 ? -27.645 -9.734 -15.164 1.00 63.94 113 SER A N 1
ATOM 887 C CA . SER A 1 113 ? -26.918 -10.184 -16.356 1.00 63.94 113 SER A CA 1
ATOM 888 C C . SER A 1 113 ? -25.483 -9.658 -16.460 1.00 63.94 113 SER A C 1
ATOM 890 O O . SER A 1 113 ? -24.698 -10.221 -17.220 1.00 63.94 113 SER A O 1
ATOM 892 N N . PHE A 1 114 ? -25.138 -8.578 -15.750 1.00 63.22 114 PHE A N 1
ATOM 893 C CA . PHE A 1 114 ? -23.788 -8.017 -15.743 1.00 63.22 114 PHE A CA 1
ATOM 894 C C . PHE A 1 114 ? -23.585 -7.033 -14.585 1.00 63.22 114 PHE A C 1
ATOM 896 O O . PHE A 1 114 ? -24.512 -6.308 -14.219 1.00 63.22 114 PHE A O 1
ATOM 903 N N . MET A 1 115 ? -22.368 -6.993 -14.046 1.00 57.56 115 MET A N 1
ATOM 904 C CA . MET A 1 115 ? -21.898 -5.951 -13.140 1.00 57.56 115 MET A CA 1
ATOM 905 C C . MET A 1 115 ? -20.492 -5.552 -13.608 1.00 57.56 115 MET A C 1
ATOM 907 O O . MET A 1 115 ? -19.625 -6.424 -13.689 1.00 57.56 115 MET A O 1
ATOM 911 N N . GLU A 1 116 ? -20.312 -4.283 -13.983 1.00 47.72 116 GLU A N 1
ATOM 912 C CA . GLU A 1 116 ? -18.997 -3.680 -14.281 1.00 47.72 116 GLU A CA 1
ATOM 913 C C . GLU A 1 116 ? -18.354 -3.113 -13.021 1.00 47.72 116 GLU A C 1
ATOM 915 O O . GLU A 1 116 ? -19.098 -2.522 -12.201 1.00 47.72 116 GLU A O 1
#

pLDDT: mean 79.14, std 12.83, range [42.53, 92.31]